Protein AF-A0A7Z9URU2-F1 (afdb_monomer_lite)

Secondary structure (DSSP, 8-state):
-EEETTEEEEE-TTSEEEEEE--TT--EEEEEEE--SS---SPPEEETTEEEEE-SS-EEEEE---HHHHTTHHHHHHHGGG--

Sequence (84 aa):
MIGVDGHLIILTKRGKIHLAKADPSQYQEKSTIQIFEDLAWTHPSFYRGQIYARNYGQIACIDIVDESKSTNVQAKAKAQKSKF

Radius of gyration: 14.47 Å; chains: 1; bounding box: 26×41×33 Å

Foldseek 3Di:
DDDDPQWDWDQDQQQKTWIFGNDPVDTGTDDMDRDDRHTFDDDWDDDDQWIWGDRPPDIDIHHDDDPVCVVVPVVVVVVVVPPD

pLDDT: mean 86.59, std 18.54, range [38.88, 97.94]

Structure (mmCIF, N/CA/C/O backbone):
data_AF-A0A7Z9URU2-F1
#
_entry.id   AF-A0A7Z9URU2-F1
#
loop_
_atom_site.group_PDB
_atom_site.id
_atom_site.type_symbol
_atom_site.label_atom_id
_atom_site.label_alt_id
_atom_site.label_comp_id
_atom_site.label_asym_id
_atom_site.label_entity_id
_atom_site.label_seq_id
_atom_site.pdbx_PDB_ins_code
_atom_site.Cartn_x
_atom_site.Cartn_y
_atom_site.Cartn_z
_atom_site.occupancy
_atom_site.B_iso_or_equiv
_atom_site.auth_seq_id
_atom_site.auth_comp_id
_atom_site.auth_asym_id
_atom_site.auth_atom_id
_atom_site.pdbx_PDB_model_num
ATOM 1 N N . MET A 1 1 ? -1.218 5.665 -0.981 1.00 93.69 1 MET A N 1
ATOM 2 C CA . MET A 1 1 ? -1.866 5.036 0.195 1.00 93.69 1 MET A CA 1
ATOM 3 C C . MET A 1 1 ? -3.372 5.091 0.006 1.00 93.69 1 MET A C 1
ATOM 5 O O . MET A 1 1 ? -3.831 6.059 -0.586 1.00 93.69 1 MET A O 1
ATOM 9 N N . ILE A 1 2 ? -4.110 4.092 0.491 1.00 97.94 2 ILE A N 1
ATOM 10 C CA . ILE A 1 2 ? -5.584 4.097 0.549 1.00 97.94 2 ILE A CA 1
ATOM 11 C C . ILE A 1 2 ? -6.061 3.625 1.931 1.00 97.94 2 ILE A C 1
ATOM 13 O O . ILE A 1 2 ? -5.326 2.909 2.613 1.00 97.94 2 ILE A O 1
ATOM 17 N N . GLY A 1 3 ? -7.276 4.011 2.326 1.00 97.50 3 GLY A N 1
ATOM 18 C CA . GLY A 1 3 ? -7.959 3.498 3.517 1.00 97.50 3 GLY A CA 1
ATOM 19 C C . GLY A 1 3 ? -9.092 2.545 3.131 1.00 97.50 3 GLY A C 1
ATOM 20 O O . GLY A 1 3 ? -9.844 2.847 2.206 1.00 97.50 3 GLY A O 1
ATOM 21 N N . VAL A 1 4 ? -9.200 1.403 3.813 1.00 96.94 4 VAL A N 1
ATOM 22 C CA . VAL A 1 4 ? -10.210 0.357 3.566 1.00 96.94 4 VAL A CA 1
ATOM 23 C C . VAL A 1 4 ? -10.566 -0.303 4.896 1.00 96.94 4 VAL A C 1
ATOM 25 O O . VAL A 1 4 ? -9.663 -0.736 5.604 1.00 96.94 4 VAL A O 1
ATOM 28 N N . ASP A 1 5 ? -11.852 -0.377 5.246 1.00 94.69 5 ASP A N 1
ATOM 29 C CA . ASP A 1 5 ? -12.365 -1.104 6.424 1.00 94.69 5 ASP A CA 1
ATOM 30 C C . ASP A 1 5 ? -11.552 -0.887 7.716 1.00 94.69 5 ASP A C 1
ATOM 32 O O . ASP A 1 5 ? -11.132 -1.831 8.388 1.00 94.69 5 ASP A O 1
ATOM 36 N N . GLY A 1 6 ? -11.261 0.374 8.050 1.00 96.31 6 GLY A N 1
ATOM 37 C CA . GLY A 1 6 ? -10.503 0.725 9.260 1.00 96.31 6 GLY A CA 1
ATOM 38 C C . GLY A 1 6 ? -9.005 0.393 9.205 1.00 96.31 6 GLY A C 1
ATOM 39 O O . GLY A 1 6 ? -8.333 0.402 10.237 1.00 96.31 6 GLY A O 1
ATOM 40 N N . HIS A 1 7 ? -8.465 0.117 8.019 1.00 97.00 7 HIS A N 1
ATOM 41 C CA . HIS A 1 7 ? -7.051 -0.155 7.787 1.00 97.00 7 HIS A CA 1
ATOM 42 C C . HIS A 1 7 ? -6.458 0.791 6.741 1.00 97.00 7 HIS A C 1
ATOM 44 O O . HIS A 1 7 ? -7.146 1.282 5.845 1.00 97.00 7 HIS A O 1
ATOM 50 N N . LEU A 1 8 ? -5.154 1.023 6.845 1.00 97.88 8 LEU A N 1
ATOM 51 C CA . LEU A 1 8 ? -4.349 1.728 5.858 1.00 97.88 8 LEU A CA 1
ATOM 52 C C . LEU A 1 8 ? -3.540 0.716 5.054 1.00 97.88 8 LEU A C 1
ATOM 54 O O . LEU A 1 8 ? -2.833 -0.115 5.623 1.00 97.88 8 LEU A O 1
ATOM 58 N N . ILE A 1 9 ? -3.616 0.831 3.729 1.00 97.94 9 ILE A N 1
ATOM 59 C CA . ILE A 1 9 ? -2.778 0.088 2.788 1.00 97.94 9 ILE A CA 1
ATOM 60 C C . ILE A 1 9 ? -1.785 1.069 2.169 1.00 97.94 9 ILE A C 1
ATOM 62 O O . ILE A 1 9 ? -2.149 2.012 1.450 1.00 97.94 9 ILE A O 1
ATOM 66 N N . ILE A 1 10 ? -0.507 0.844 2.452 1.00 97.50 10 ILE A N 1
ATOM 67 C CA . ILE A 1 10 ? 0.574 1.771 2.127 1.00 97.50 10 ILE A CA 1
ATOM 68 C C . ILE A 1 10 ? 1.550 1.071 1.189 1.00 97.50 10 ILE A C 1
ATOM 70 O O . ILE A 1 10 ? 2.277 0.177 1.605 1.00 97.50 10 ILE A O 1
ATOM 74 N N . LEU A 1 11 ? 1.588 1.497 -0.075 1.00 97.69 11 LEU A N 1
ATOM 75 C CA . LEU A 1 11 ? 2.665 1.140 -0.996 1.00 97.69 11 LEU A CA 1
ATOM 76 C C . LEU A 1 11 ? 3.794 2.156 -0.854 1.00 97.69 11 LEU A C 1
ATOM 78 O O . LEU A 1 11 ? 3.585 3.354 -1.051 1.00 97.69 11 LEU A O 1
ATOM 82 N N . THR A 1 12 ? 4.981 1.676 -0.508 1.00 96.75 12 THR A N 1
ATOM 83 C CA . THR A 1 12 ? 6.192 2.496 -0.450 1.00 96.75 12 THR A CA 1
ATOM 84 C C . THR A 1 12 ? 6.880 2.554 -1.808 1.00 96.75 12 THR A C 1
ATOM 86 O O . THR A 1 12 ? 6.730 1.665 -2.648 1.00 96.75 12 THR A O 1
ATOM 89 N N . LYS A 1 13 ? 7.718 3.581 -1.996 1.00 95.62 13 LYS A N 1
ATOM 90 C CA . LYS A 1 13 ? 8.490 3.781 -3.229 1.00 95.62 13 LYS A CA 1
ATOM 91 C C . LYS A 1 13 ? 9.324 2.558 -3.630 1.00 95.62 13 LYS A C 1
ATOM 93 O O . LYS A 1 13 ? 9.470 2.303 -4.818 1.00 95.62 13 LYS A O 1
ATOM 98 N N . ARG A 1 14 ? 9.865 1.805 -2.666 1.00 95.81 14 ARG A N 1
ATOM 99 C CA . ARG A 1 14 ? 10.661 0.586 -2.905 1.00 95.81 14 ARG A CA 1
ATOM 100 C C . ARG A 1 14 ? 9.807 -0.685 -2.979 1.00 95.81 14 ARG A C 1
ATOM 102 O O . ARG A 1 14 ? 10.275 -1.743 -2.592 1.00 95.81 14 ARG A O 1
ATOM 109 N N . GLY A 1 15 ? 8.539 -0.585 -3.374 1.00 96.19 15 GLY A N 1
ATOM 110 C CA . GLY A 1 15 ? 7.740 -1.767 -3.693 1.00 96.19 15 GLY A CA 1
ATOM 111 C C . GLY A 1 15 ? 7.295 -2.610 -2.498 1.00 96.19 15 GLY A C 1
ATOM 112 O O . GLY A 1 15 ? 6.924 -3.765 -2.682 1.00 96.19 15 GLY A O 1
ATOM 113 N N . LYS A 1 16 ? 7.322 -2.063 -1.278 1.00 97.38 16 LYS A N 1
ATOM 114 C CA . LYS A 1 16 ? 6.820 -2.745 -0.078 1.00 97.38 16 LYS A CA 1
ATOM 115 C C . LYS A 1 16 ? 5.415 -2.269 0.263 1.00 97.38 16 LYS A C 1
ATOM 117 O O . LYS A 1 16 ? 5.188 -1.057 0.316 1.00 97.38 16 LYS A O 1
ATOM 122 N N . ILE A 1 17 ? 4.506 -3.209 0.508 1.00 97.56 17 ILE A N 1
ATOM 123 C CA . ILE A 1 17 ? 3.175 -2.947 1.057 1.00 97.56 17 ILE A CA 1
ATOM 124 C C . ILE A 1 17 ? 3.233 -3.062 2.579 1.00 97.56 17 ILE A C 1
ATOM 126 O O . ILE A 1 17 ? 3.792 -4.019 3.115 1.00 97.56 17 ILE A O 1
ATOM 130 N N . HIS A 1 18 ? 2.625 -2.102 3.262 1.00 97.50 18 HIS A N 1
ATOM 131 C CA . HIS A 1 18 ? 2.346 -2.150 4.691 1.00 97.50 18 HIS A CA 1
ATOM 132 C C . HIS A 1 18 ? 0.835 -2.109 4.899 1.00 97.50 18 HIS A C 1
ATOM 134 O O . HIS A 1 18 ? 0.136 -1.311 4.264 1.00 97.50 18 HIS A O 1
ATOM 140 N N . LEU A 1 19 ? 0.348 -2.970 5.786 1.00 96.94 19 LEU A N 1
ATOM 141 C CA . LEU A 1 19 ? -1.013 -2.953 6.295 1.00 96.94 19 LEU A CA 1
ATOM 142 C C . LEU A 1 19 ? -0.961 -2.45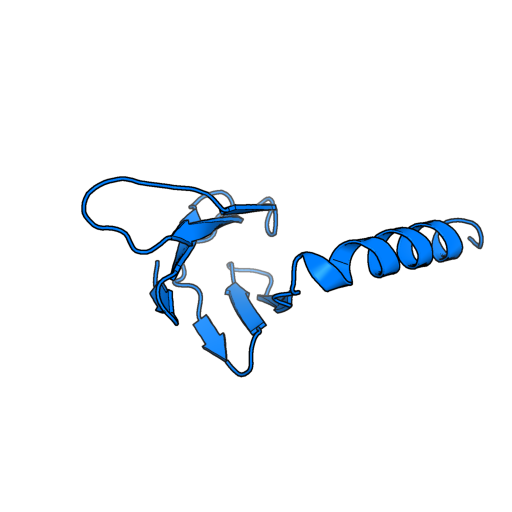5 7.736 1.00 96.94 19 LEU A C 1
ATOM 144 O O . LEU A 1 19 ? -0.314 -3.075 8.577 1.00 96.94 19 LEU A O 1
ATOM 148 N N . ALA A 1 20 ? -1.653 -1.364 8.030 1.00 97.44 20 ALA A N 1
ATOM 149 C CA . ALA A 1 20 ? -1.711 -0.773 9.364 1.00 97.44 20 ALA A CA 1
ATOM 150 C C . ALA A 1 20 ? -3.159 -0.497 9.777 1.00 97.44 20 ALA A C 1
ATOM 152 O O . ALA A 1 20 ? -4.054 -0.466 8.933 1.00 97.44 20 ALA A O 1
ATOM 153 N N . LYS A 1 21 ? -3.414 -0.295 11.071 1.00 97.75 21 LYS A N 1
ATOM 154 C CA . LYS A 1 21 ? -4.715 0.217 11.528 1.00 97.75 21 LYS A CA 1
ATOM 155 C C . LYS A 1 21 ? -4.870 1.684 11.127 1.00 97.75 21 LYS A C 1
ATOM 157 O O . LYS A 1 21 ? -3.914 2.452 11.203 1.00 97.75 21 LYS A O 1
ATOM 162 N N . ALA A 1 22 ? -6.075 2.071 10.717 1.00 97.62 22 ALA A N 1
ATOM 163 C CA . ALA A 1 22 ? -6.429 3.464 10.467 1.00 97.62 22 ALA A CA 1
ATOM 164 C C . ALA A 1 22 ? -6.808 4.152 11.787 1.00 97.62 22 ALA A C 1
ATOM 166 O O . ALA A 1 22 ? -7.977 4.424 12.046 1.00 97.62 22 ALA A O 1
ATOM 167 N N . ASP A 1 23 ? -5.803 4.391 12.628 1.00 96.69 23 ASP A N 1
ATOM 168 C CA . ASP A 1 23 ? -5.933 5.100 13.900 1.00 96.69 23 ASP A CA 1
ATOM 169 C C . ASP A 1 23 ? -5.206 6.454 13.795 1.00 96.69 23 ASP A C 1
ATOM 171 O O . ASP A 1 23 ? -3.997 6.480 13.559 1.00 96.69 23 ASP A O 1
ATOM 175 N N . PRO A 1 24 ? -5.905 7.597 13.925 1.00 95.62 24 PRO A N 1
ATOM 176 C CA . PRO A 1 24 ? -5.265 8.906 13.837 1.00 95.62 24 PRO A CA 1
ATOM 177 C C . PRO A 1 24 ? -4.366 9.225 15.041 1.00 95.62 24 PRO A C 1
ATOM 179 O O . PRO A 1 24 ? -3.545 10.133 14.949 1.00 95.62 24 PRO A O 1
ATOM 182 N N . SER A 1 25 ? -4.516 8.518 16.167 1.00 97.75 25 SER A N 1
ATOM 183 C CA . SER A 1 25 ? -3.720 8.753 17.377 1.00 97.75 25 SER A CA 1
ATOM 184 C C . SER A 1 25 ? -2.318 8.150 17.294 1.00 97.75 25 SER A C 1
ATOM 186 O O . SER A 1 25 ? -1.391 8.664 17.919 1.00 97.75 25 SER A O 1
ATOM 188 N N . GLN A 1 26 ? -2.150 7.069 16.526 1.00 97.06 26 GLN A N 1
ATOM 189 C CA . GLN A 1 26 ? -0.888 6.343 16.426 1.00 97.06 26 GLN A CA 1
ATOM 190 C C . GLN A 1 26 ? -0.811 5.472 15.171 1.00 97.06 26 GLN A C 1
ATOM 192 O O . GLN A 1 26 ? -1.799 4.907 14.707 1.00 97.06 26 GLN A O 1
ATOM 197 N N . TYR A 1 27 ? 0.408 5.264 14.676 1.00 96.81 27 TYR A N 1
ATOM 198 C CA . TYR A 1 27 ? 0.663 4.261 13.647 1.00 96.81 27 TYR A CA 1
ATOM 199 C C . TYR A 1 27 ? 0.841 2.874 14.276 1.00 96.81 27 TYR A C 1
ATOM 201 O O . TYR A 1 27 ? 1.737 2.673 15.095 1.00 96.81 27 TYR A O 1
ATOM 209 N N . GLN A 1 28 ? 0.026 1.903 13.856 1.00 97.50 28 GLN A N 1
ATOM 210 C CA . GLN A 1 28 ? 0.145 0.507 14.282 1.00 97.50 28 GLN A CA 1
ATOM 211 C C . GLN A 1 28 ? 0.152 -0.433 13.070 1.00 97.50 28 GLN A C 1
ATOM 213 O O . GLN A 1 28 ? -0.896 -0.720 12.485 1.00 97.50 28 GLN A O 1
ATOM 218 N N . GLU A 1 29 ? 1.339 -0.919 12.702 1.00 97.00 29 GLU A N 1
ATOM 219 C CA . GLU A 1 29 ? 1.531 -1.886 11.617 1.00 97.00 29 GLU A CA 1
ATOM 220 C C . GLU A 1 29 ? 1.039 -3.284 12.018 1.00 97.00 29 GLU A C 1
ATOM 222 O O . GLU A 1 29 ? 1.324 -3.764 13.113 1.00 97.00 29 GLU A O 1
ATOM 227 N N . LYS A 1 30 ? 0.298 -3.939 11.120 1.00 95.25 30 LYS A N 1
ATOM 228 C CA . LYS A 1 30 ? -0.183 -5.320 11.268 1.00 95.25 30 LYS A CA 1
ATOM 229 C C . LYS A 1 30 ? 0.670 -6.306 10.480 1.00 95.25 30 LYS A C 1
ATOM 231 O O . LYS A 1 30 ? 0.974 -7.384 10.974 1.00 95.25 30 LYS A O 1
ATOM 236 N N . SER A 1 31 ? 1.010 -5.969 9.239 1.00 95.25 31 SER A N 1
ATOM 237 C CA . SER A 1 31 ? 1.807 -6.839 8.376 1.00 95.25 31 SER A CA 1
ATOM 238 C C . SER A 1 31 ? 2.486 -6.059 7.257 1.00 95.25 31 SER A C 1
ATOM 240 O O . SER A 1 31 ? 2.094 -4.941 6.910 1.00 95.25 31 SER A O 1
ATOM 242 N N . THR A 1 32 ? 3.507 -6.674 6.667 1.00 96.31 32 THR A N 1
ATOM 243 C CA . THR A 1 32 ? 4.213 -6.127 5.514 1.00 96.31 32 THR A CA 1
ATOM 244 C C . THR A 1 32 ? 4.617 -7.225 4.538 1.00 96.31 32 THR A C 1
ATOM 246 O O . THR A 1 32 ? 4.843 -8.370 4.930 1.00 96.31 32 THR A O 1
ATOM 249 N N . ILE A 1 33 ? 4.700 -6.874 3.256 1.00 96.12 33 ILE A N 1
ATOM 250 C CA . ILE A 1 33 ? 5.152 -7.766 2.192 1.00 96.12 33 ILE A CA 1
ATOM 251 C C . ILE A 1 33 ? 5.919 -6.980 1.124 1.00 96.12 33 ILE A C 1
ATOM 253 O O . ILE A 1 33 ? 5.494 -5.908 0.687 1.00 96.12 33 ILE A O 1
ATOM 257 N N . GLN A 1 34 ? 7.069 -7.514 0.709 1.00 96.94 34 GLN A N 1
ATOM 258 C CA . GLN A 1 34 ? 7.842 -7.001 -0.422 1.00 96.94 34 GLN A CA 1
ATOM 259 C C . GLN A 1 34 ? 7.242 -7.559 -1.716 1.00 96.94 34 GLN A C 1
ATOM 261 O O . GLN A 1 34 ? 7.161 -8.777 -1.859 1.00 96.94 34 GLN A O 1
ATOM 266 N N . ILE A 1 35 ? 6.801 -6.690 -2.631 1.00 96.56 35 ILE A N 1
ATOM 267 C CA . ILE A 1 35 ? 6.128 -7.116 -3.873 1.00 96.56 35 ILE A CA 1
ATOM 268 C C . ILE A 1 35 ? 6.853 -6.690 -5.152 1.00 96.56 35 ILE A C 1
ATOM 270 O O . ILE A 1 35 ? 6.676 -7.343 -6.173 1.00 96.56 35 ILE A O 1
ATOM 274 N N . PHE A 1 36 ? 7.680 -5.640 -5.110 1.00 96.50 36 PHE A N 1
ATOM 275 C CA . PHE A 1 36 ? 8.517 -5.228 -6.243 1.00 96.50 36 PHE A CA 1
ATOM 276 C C . PHE A 1 36 ? 9.939 -4.933 -5.781 1.00 96.50 36 PHE A C 1
ATOM 278 O O . PHE A 1 36 ? 10.110 -4.263 -4.771 1.00 96.50 36 PHE A O 1
ATOM 285 N N . GLU A 1 37 ? 10.949 -5.362 -6.533 1.00 94.50 37 GLU A N 1
ATOM 286 C CA . GLU A 1 37 ? 12.338 -4.922 -6.309 1.00 94.50 37 GLU A CA 1
ATOM 287 C C . GLU A 1 37 ? 12.573 -3.499 -6.858 1.00 94.50 37 GLU A C 1
ATOM 289 O O . GLU A 1 37 ? 13.332 -2.711 -6.295 1.00 94.50 37 GLU A O 1
ATOM 294 N N . ASP A 1 38 ? 11.852 -3.145 -7.927 1.00 94.12 38 ASP A N 1
ATOM 295 C CA . ASP A 1 38 ? 11.905 -1.834 -8.577 1.00 94.12 38 ASP A CA 1
ATOM 296 C C . ASP A 1 38 ? 10.971 -0.790 -7.945 1.00 94.12 38 ASP A C 1
ATOM 298 O O . ASP A 1 38 ? 10.120 -1.067 -7.094 1.00 94.12 38 ASP A O 1
ATOM 302 N N . LEU A 1 39 ? 11.098 0.454 -8.416 1.00 95.56 39 LEU A N 1
ATOM 303 C CA . LEU A 1 39 ? 10.315 1.580 -7.921 1.00 95.56 39 LEU A CA 1
ATOM 304 C C . LEU A 1 39 ? 8.826 1.472 -8.269 1.00 95.56 39 LEU A C 1
ATOM 306 O O . LEU A 1 39 ? 8.453 1.319 -9.433 1.00 95.56 39 LEU A O 1
ATOM 310 N N . ALA A 1 40 ? 7.974 1.700 -7.271 1.00 94.88 40 ALA A N 1
ATOM 311 C CA . ALA A 1 40 ? 6.532 1.824 -7.435 1.00 94.88 40 ALA A CA 1
ATOM 312 C C . ALA A 1 40 ? 6.058 3.224 -7.019 1.00 94.88 40 ALA A C 1
ATOM 314 O O . ALA A 1 40 ? 6.305 3.675 -5.904 1.00 94.88 40 ALA A O 1
ATOM 315 N N . TRP A 1 41 ? 5.369 3.910 -7.931 1.00 90.81 41 TRP A N 1
ATOM 316 C CA . TRP A 1 41 ? 4.855 5.275 -7.726 1.00 90.81 41 TRP A CA 1
ATOM 317 C C . TRP A 1 41 ? 3.326 5.347 -7.770 1.00 90.81 41 TRP A C 1
ATOM 319 O O . TRP A 1 41 ? 2.744 6.425 -7.694 1.00 90.81 41 TRP A O 1
ATOM 329 N N . THR A 1 42 ? 2.666 4.201 -7.928 1.00 93.19 42 THR A N 1
ATOM 330 C CA . THR A 1 42 ? 1.212 4.136 -8.056 1.00 93.19 42 THR A CA 1
ATOM 331 C C . THR A 1 42 ? 0.536 4.037 -6.696 1.00 93.19 42 THR A C 1
ATOM 333 O O . THR A 1 42 ? 1.133 3.636 -5.695 1.00 93.19 42 THR A O 1
ATOM 336 N N . HIS A 1 43 ? -0.739 4.413 -6.651 1.00 95.38 43 HIS A N 1
ATOM 337 C CA . HIS A 1 43 ? -1.573 4.107 -5.500 1.00 95.38 43 HIS A CA 1
ATOM 338 C C . HIS A 1 43 ? -2.004 2.635 -5.575 1.00 95.38 43 HIS A C 1
ATOM 340 O O . HIS A 1 43 ? -2.345 2.168 -6.665 1.00 95.38 43 HIS A O 1
ATOM 346 N N . PRO A 1 44 ? -2.016 1.899 -4.449 1.00 97.06 44 PRO A N 1
ATOM 347 C CA . PRO A 1 44 ? -2.666 0.598 -4.417 1.00 97.06 44 PRO A CA 1
ATOM 348 C C . PRO A 1 44 ? -4.176 0.766 -4.638 1.00 97.06 44 PRO A C 1
ATOM 350 O O . PRO A 1 44 ? -4.733 1.841 -4.419 1.00 97.06 44 PRO A O 1
ATOM 353 N N . SER A 1 45 ? -4.838 -0.301 -5.066 1.00 97.81 45 SER A N 1
ATOM 354 C CA . SER A 1 45 ? -6.291 -0.396 -5.230 1.00 97.81 45 SER A CA 1
ATOM 355 C C . SER A 1 45 ? -6.815 -1.605 -4.464 1.00 97.81 45 SER A C 1
ATOM 357 O O . SER A 1 45 ? -6.072 -2.554 -4.225 1.00 97.81 45 SER A O 1
ATOM 359 N N . PHE A 1 46 ? -8.088 -1.584 -4.080 1.00 97.75 46 PHE A N 1
ATOM 360 C CA . PHE A 1 46 ? -8.711 -2.676 -3.339 1.00 97.75 46 PHE A CA 1
ATOM 361 C C . PHE A 1 46 ? -10.001 -3.125 -4.014 1.00 97.75 46 PHE A C 1
ATOM 363 O O . PHE A 1 46 ? -10.831 -2.296 -4.387 1.00 97.75 46 PHE A O 1
ATOM 370 N N . TYR A 1 47 ? -10.178 -4.438 -4.151 1.00 97.12 47 TYR A N 1
ATOM 371 C CA . TYR A 1 47 ? -11.415 -5.025 -4.653 1.00 97.12 47 TYR A CA 1
ATOM 372 C C . TYR A 1 47 ? -11.577 -6.461 -4.149 1.00 97.12 47 TYR A C 1
ATOM 374 O O . TYR A 1 47 ? -10.655 -7.263 -4.265 1.00 97.12 47 TYR A O 1
ATOM 382 N N . ARG A 1 48 ? -12.758 -6.799 -3.609 1.00 94.75 48 ARG A N 1
ATOM 383 C CA . ARG A 1 48 ? -13.125 -8.158 -3.147 1.00 94.75 48 ARG A CA 1
ATOM 384 C C . ARG A 1 48 ? -12.049 -8.843 -2.285 1.00 94.75 48 ARG A C 1
ATOM 386 O O . ARG A 1 48 ? -11.657 -9.972 -2.567 1.00 94.75 48 ARG A O 1
ATOM 393 N N . GLY A 1 49 ? -11.559 -8.155 -1.254 1.00 94.00 49 GLY A N 1
ATOM 394 C CA . GLY A 1 49 ? -10.577 -8.723 -0.319 1.00 94.00 49 GLY A CA 1
ATOM 395 C C . GLY A 1 49 ? -9.151 -8.835 -0.868 1.00 94.00 49 GLY A C 1
ATOM 396 O O . GLY A 1 49 ? -8.296 -9.414 -0.207 1.00 94.00 49 GLY A O 1
ATOM 397 N N . GLN A 1 50 ? -8.886 -8.281 -2.052 1.00 96.88 50 GLN A N 1
ATOM 398 C CA . GLN A 1 50 ? -7.573 -8.295 -2.688 1.00 96.88 50 GLN A CA 1
ATOM 399 C C . GLN A 1 5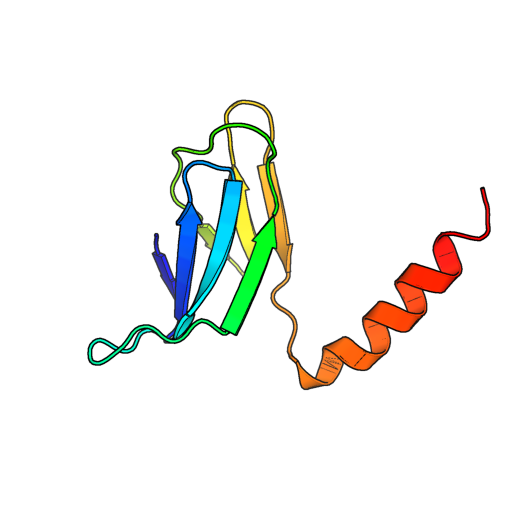0 ? -7.024 -6.880 -2.832 1.00 96.88 50 GLN A C 1
ATOM 401 O O . GLN A 1 50 ? -7.757 -5.930 -3.132 1.00 96.88 50 GLN A O 1
ATOM 406 N N . ILE A 1 51 ? -5.714 -6.761 -2.646 1.00 97.62 51 ILE A N 1
ATOM 407 C CA . ILE A 1 51 ? -4.946 -5.545 -2.887 1.00 97.62 51 ILE A CA 1
ATOM 408 C C . ILE A 1 51 ? -4.273 -5.679 -4.246 1.00 97.62 51 ILE A C 1
ATOM 410 O O . ILE A 1 51 ? -3.570 -6.650 -4.510 1.00 97.62 51 ILE A O 1
ATOM 414 N N . TYR A 1 52 ? -4.441 -4.667 -5.082 1.00 97.88 52 TYR A N 1
ATOM 415 C CA . TYR A 1 52 ? -3.787 -4.562 -6.375 1.00 97.88 52 TYR A CA 1
ATOM 416 C C . TYR A 1 52 ? -2.768 -3.436 -6.320 1.00 97.88 52 TYR A C 1
ATOM 418 O O . TYR A 1 52 ? -3.075 -2.317 -5.905 1.00 97.88 52 TYR A O 1
ATOM 426 N N . ALA A 1 53 ? -1.549 -3.720 -6.747 1.00 97.44 53 ALA A N 1
ATOM 427 C CA . ALA A 1 53 ? -0.476 -2.741 -6.828 1.00 97.44 53 ALA A CA 1
ATOM 428 C C . ALA A 1 53 ? 0.287 -2.941 -8.131 1.00 97.44 53 ALA A C 1
ATOM 430 O O . ALA A 1 53 ? 0.355 -4.053 -8.644 1.00 97.44 53 ALA A O 1
ATOM 431 N N . ARG A 1 54 ? 0.874 -1.877 -8.680 1.00 96.75 54 ARG A N 1
ATOM 432 C CA . ARG A 1 54 ? 1.675 -1.980 -9.904 1.00 96.75 54 ARG A CA 1
ATOM 433 C C . ARG A 1 54 ? 2.903 -1.088 -9.873 1.00 96.75 54 ARG A C 1
ATOM 435 O O . ARG A 1 54 ? 2.881 0.004 -9.300 1.00 96.75 54 ARG A O 1
ATOM 442 N N . ASN A 1 55 ? 3.940 -1.522 -10.571 1.00 9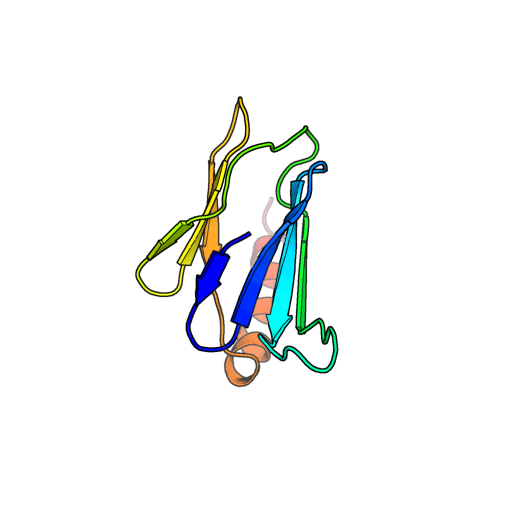5.62 55 ASN A N 1
ATOM 443 C CA . ASN A 1 55 ? 5.035 -0.662 -10.995 1.00 95.62 55 ASN A CA 1
ATOM 444 C C . ASN A 1 55 ? 4.992 -0.497 -12.529 1.00 95.62 55 ASN A C 1
ATOM 446 O O . ASN A 1 55 ? 3.939 -0.668 -13.155 1.00 95.62 55 ASN A O 1
ATOM 450 N N . TYR A 1 56 ? 6.116 -0.105 -13.130 1.00 93.50 56 TYR A N 1
ATOM 451 C CA . TYR A 1 56 ? 6.222 0.079 -14.578 1.00 93.50 56 TYR A CA 1
ATOM 452 C C . TYR A 1 56 ? 6.167 -1.230 -15.378 1.00 93.50 56 TYR A C 1
ATOM 454 O O . TYR A 1 56 ? 5.704 -1.203 -16.514 1.00 93.50 56 TYR A O 1
ATOM 462 N N . GLY A 1 57 ? 6.609 -2.355 -14.807 1.00 94.31 57 GLY A N 1
ATOM 463 C CA . GLY A 1 57 ? 6.737 -3.630 -15.522 1.00 94.31 57 GLY A CA 1
ATOM 464 C C . GLY A 1 57 ? 5.773 -4.729 -15.075 1.00 94.31 57 GLY A C 1
ATOM 465 O O . GLY A 1 57 ? 5.607 -5.716 -15.783 1.00 94.31 57 GLY A O 1
ATOM 466 N N . GLN A 1 58 ? 5.156 -4.598 -13.900 1.00 95.38 58 GLN A N 1
ATOM 467 C CA . GLN A 1 58 ? 4.420 -5.674 -13.240 1.00 95.38 58 GLN A CA 1
ATOM 468 C C . GLN A 1 58 ? 3.188 -5.147 -12.498 1.00 95.38 58 GLN A C 1
ATOM 470 O O . GLN A 1 58 ? 3.152 -4.009 -12.020 1.00 95.38 58 GLN A O 1
ATOM 475 N N . ILE A 1 59 ? 2.191 -6.021 -12.362 1.00 96.94 59 ILE A N 1
ATOM 476 C CA . ILE A 1 59 ? 1.050 -5.863 -11.460 1.00 96.94 59 ILE A CA 1
ATOM 477 C C . ILE A 1 59 ? 1.038 -7.039 -10.483 1.00 96.94 59 ILE A C 1
ATOM 479 O O . ILE A 1 59 ? 1.235 -8.185 -10.878 1.00 96.94 59 ILE A O 1
ATOM 483 N N . ALA A 1 60 ? 0.824 -6.743 -9.208 1.00 96.88 60 ALA A N 1
AT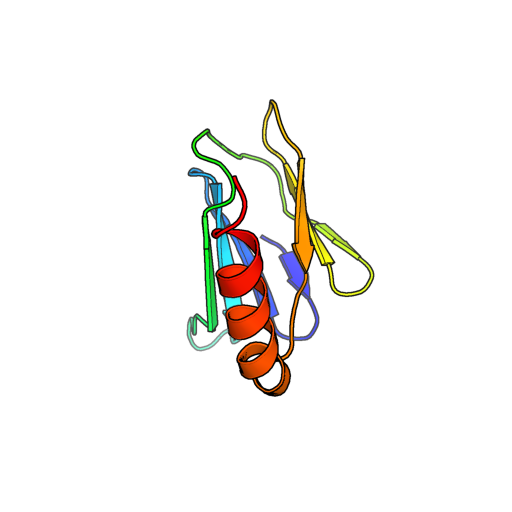OM 484 C CA . ALA A 1 60 ? 0.696 -7.717 -8.140 1.00 96.88 60 ALA A CA 1
ATOM 485 C C . ALA A 1 60 ? -0.746 -7.719 -7.628 1.00 96.88 60 ALA A C 1
ATOM 487 O O . ALA A 1 60 ? -1.354 -6.658 -7.463 1.00 96.88 60 ALA A O 1
ATOM 488 N N . CYS A 1 61 ? -1.258 -8.915 -7.355 1.00 97.44 61 CYS A N 1
ATOM 489 C CA . CYS A 1 61 ? -2.501 -9.146 -6.635 1.00 97.44 61 CYS A CA 1
ATOM 490 C C . CYS A 1 61 ? -2.154 -9.848 -5.323 1.00 97.44 61 CYS A C 1
ATOM 492 O O . CYS A 1 61 ? -1.485 -10.880 -5.338 1.00 97.44 61 CYS A O 1
ATOM 494 N N . ILE A 1 62 ? -2.556 -9.260 -4.200 1.00 96.06 62 ILE A N 1
ATOM 495 C CA . ILE A 1 62 ? -2.262 -9.761 -2.859 1.00 96.06 62 ILE A CA 1
ATOM 496 C C . ILE A 1 62 ? -3.579 -10.083 -2.163 1.00 96.06 62 ILE A C 1
ATOM 498 O O . ILE A 1 62 ? -4.401 -9.190 -1.943 1.00 96.06 62 ILE A O 1
ATOM 502 N N . ASP A 1 63 ? -3.754 -11.347 -1.791 1.00 94.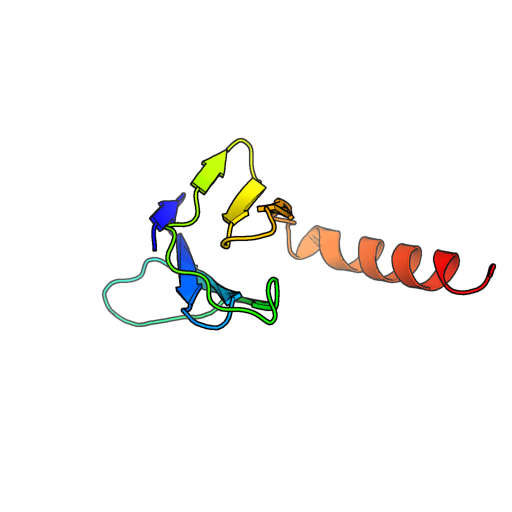75 63 ASP A N 1
ATOM 503 C CA . ASP A 1 63 ? -4.881 -11.788 -0.977 1.00 94.75 63 ASP A CA 1
ATOM 504 C C . ASP A 1 63 ? -4.724 -11.320 0.470 1.00 94.75 63 ASP A C 1
ATOM 506 O O . ASP A 1 63 ? -3.662 -11.469 1.083 1.00 94.75 63 ASP A O 1
ATOM 510 N N . ILE A 1 64 ? -5.808 -10.801 1.045 1.00 91.38 64 ILE A N 1
ATOM 511 C CA . ILE A 1 64 ? -5.896 -10.578 2.484 1.00 91.38 64 ILE A CA 1
ATOM 512 C C . ILE A 1 64 ? -6.471 -11.841 3.116 1.00 91.38 64 ILE A C 1
ATOM 514 O O . ILE A 1 64 ? -7.620 -12.213 2.874 1.00 91.38 64 ILE A O 1
ATOM 518 N N . VAL A 1 65 ? -5.664 -12.501 3.941 1.00 89.31 65 VAL A N 1
ATOM 519 C CA . VAL A 1 65 ? -6.080 -13.681 4.700 1.00 89.31 65 VAL A CA 1
ATOM 520 C C . VAL A 1 65 ? -6.278 -13.327 6.166 1.00 89.31 65 VAL A C 1
ATOM 522 O O . VAL A 1 65 ? -5.520 -12.544 6.739 1.00 89.31 65 VAL A O 1
ATOM 525 N N . ASP A 1 66 ? -7.295 -13.927 6.777 1.00 84.19 66 ASP A N 1
ATOM 526 C CA . ASP A 1 66 ? -7.456 -13.882 8.226 1.00 84.19 66 ASP A CA 1
ATOM 527 C C . ASP A 1 66 ? -6.297 -14.604 8.908 1.00 84.19 66 ASP A C 1
ATOM 529 O O . ASP A 1 66 ? -5.933 -15.720 8.531 1.00 84.19 66 ASP A O 1
ATOM 533 N N . GLU A 1 67 ? -5.778 -14.004 9.975 1.00 74.06 67 GLU A N 1
ATOM 534 C CA . GLU A 1 67 ? -4.687 -14.573 10.765 1.00 74.06 67 GLU A CA 1
ATOM 535 C C . GLU A 1 67 ? -5.046 -15.957 11.332 1.00 74.06 67 GLU A C 1
ATOM 537 O O . GLU A 1 67 ? -4.212 -16.862 11.339 1.00 74.06 67 GLU A O 1
ATOM 542 N N . SER A 1 68 ? -6.321 -16.176 11.675 1.00 72.31 68 SER A N 1
ATOM 543 C CA . SER A 1 6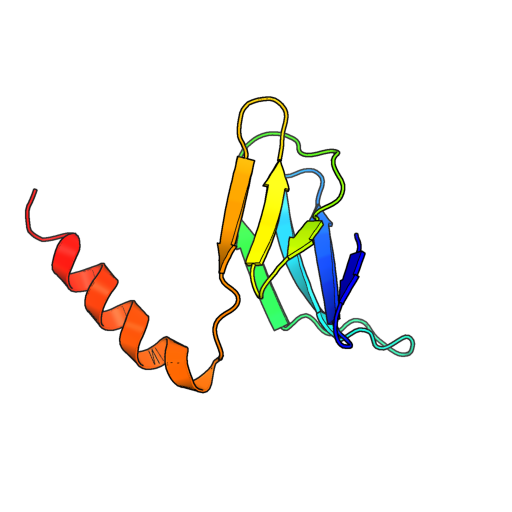8 ? -6.850 -17.473 12.124 1.00 72.31 68 SER A CA 1
ATOM 544 C C . SER A 1 68 ? -6.795 -18.574 11.053 1.00 72.31 68 SER A C 1
ATOM 546 O O . SER A 1 68 ? -6.850 -19.758 11.381 1.00 72.31 68 SER A O 1
ATOM 548 N N . LYS A 1 69 ? -6.663 -18.211 9.770 1.00 62.28 69 LYS A N 1
ATOM 549 C CA . LYS A 1 69 ? -6.573 -19.143 8.632 1.00 62.28 69 LYS A CA 1
ATOM 550 C C . LYS A 1 69 ? -5.131 -19.345 8.141 1.00 62.28 69 LYS A C 1
ATOM 552 O O . LYS A 1 69 ? -4.868 -20.310 7.419 1.00 62.28 69 LYS A O 1
ATOM 557 N N . SER A 1 70 ? -4.187 -18.499 8.559 1.00 57.72 70 SER A N 1
ATOM 558 C CA . SER A 1 70 ? -2.789 -18.490 8.095 1.00 57.72 70 SER A CA 1
ATOM 559 C C . SER A 1 70 ? -1.983 -19.735 8.487 1.00 57.72 70 SER A C 1
ATOM 561 O O . SER A 1 70 ? -1.100 -20.156 7.735 1.00 57.72 70 SER A O 1
ATOM 563 N N . THR A 1 71 ? -2.314 -20.386 9.607 1.00 53.59 71 THR A N 1
ATOM 564 C CA . THR A 1 71 ? -1.605 -21.582 10.106 1.00 53.59 71 THR A CA 1
ATOM 565 C C . THR A 1 71 ? -1.686 -22.772 9.137 1.00 53.59 71 THR A C 1
ATOM 567 O O . THR A 1 71 ? -0.772 -23.590 9.084 1.00 53.59 71 THR A O 1
ATOM 570 N N . ASN A 1 72 ? -2.728 -22.843 8.299 1.00 54.50 72 ASN A N 1
ATOM 571 C CA . ASN A 1 72 ? -2.924 -23.938 7.339 1.00 54.50 72 ASN A CA 1
ATOM 572 C C . ASN A 1 72 ? -2.289 -23.693 5.954 1.00 54.50 72 ASN A C 1
ATOM 574 O O . ASN A 1 72 ? -2.093 -24.642 5.191 1.00 54.50 72 ASN A O 1
ATOM 578 N N . VAL A 1 73 ? -1.938 -22.449 5.605 1.00 56.44 73 VAL A N 1
ATOM 579 C CA . VAL A 1 73 ? -1.388 -22.104 4.275 1.00 56.44 73 VAL A CA 1
ATOM 580 C C . VAL A 1 73 ? 0.127 -22.326 4.218 1.00 56.44 73 VAL A C 1
ATOM 582 O O . VAL A 1 73 ? 0.646 -22.828 3.217 1.00 56.44 73 VAL A O 1
ATOM 585 N N . GLN A 1 74 ? 0.842 -22.062 5.317 1.00 52.66 74 GLN A N 1
ATOM 586 C CA . GLN A 1 74 ? 2.292 -22.292 5.400 1.00 52.66 74 GLN A CA 1
ATOM 587 C C . GLN A 1 74 ? 2.669 -23.783 5.279 1.00 52.66 74 GLN A C 1
ATOM 589 O O . GLN A 1 74 ? 3.732 -24.109 4.746 1.00 52.66 74 GLN A O 1
ATOM 594 N N . ALA A 1 75 ? 1.776 -24.697 5.676 1.00 49.66 75 ALA A N 1
ATOM 595 C CA . ALA A 1 75 ? 1.969 -26.140 5.519 1.00 49.66 75 ALA A CA 1
ATOM 596 C C . ALA A 1 75 ? 1.888 -26.606 4.049 1.00 49.66 75 ALA A C 1
ATOM 598 O O . ALA A 1 75 ? 2.652 -27.480 3.638 1.00 49.66 75 ALA A O 1
ATOM 599 N N . LYS A 1 76 ? 1.026 -25.996 3.220 1.00 43.88 76 LYS A N 1
ATOM 600 C CA . LYS A 1 76 ? 0.899 -26.362 1.795 1.00 43.88 76 LYS A CA 1
ATOM 601 C C . LYS A 1 76 ? 2.020 -25.790 0.921 1.00 43.88 76 LYS A C 1
ATOM 603 O O . LYS A 1 76 ? 2.474 -26.472 0.007 1.00 43.88 76 LYS A O 1
ATOM 608 N N . ALA A 1 77 ? 2.535 -24.597 1.232 1.00 51.72 77 ALA A N 1
ATOM 609 C CA . ALA A 1 77 ? 3.645 -24.000 0.478 1.00 51.72 77 ALA A CA 1
ATOM 610 C C . ALA A 1 77 ? 4.972 -24.776 0.629 1.00 51.72 77 ALA A C 1
ATOM 612 O O . ALA A 1 77 ? 5.797 -24.783 -0.286 1.00 51.72 77 ALA A O 1
ATOM 613 N N . LYS A 1 78 ? 5.174 -25.474 1.758 1.00 38.88 78 LYS A N 1
ATOM 614 C CA . LYS A 1 78 ? 6.369 -26.303 1.992 1.00 38.88 78 LYS A CA 1
ATOM 615 C C . LYS A 1 78 ? 6.307 -27.669 1.294 1.00 38.88 78 LYS A C 1
ATOM 617 O O . LYS A 1 78 ? 7.352 -28.211 0.953 1.00 38.88 78 LYS A O 1
ATOM 622 N N . ALA A 1 79 ? 5.111 -28.198 1.020 1.00 43.97 79 ALA A N 1
ATOM 623 C CA . ALA A 1 79 ? 4.936 -29.483 0.336 1.00 43.97 79 ALA A CA 1
ATOM 624 C C . ALA A 1 79 ? 5.195 -29.410 -1.183 1.00 43.97 79 ALA A C 1
ATOM 626 O O . ALA A 1 79 ? 5.590 -30.405 -1.786 1.00 43.97 79 ALA A O 1
ATOM 627 N N . GLN A 1 80 ? 5.026 -28.239 -1.808 1.00 51.28 80 GLN A N 1
ATOM 628 C CA . GLN A 1 80 ? 5.197 -28.082 -3.259 1.00 51.28 80 GLN A CA 1
ATOM 629 C C . GLN A 1 80 ? 6.621 -27.677 -3.690 1.00 51.28 80 GLN A C 1
ATOM 631 O O . GLN A 1 80 ? 6.946 -27.766 -4.868 1.00 51.28 80 GLN A O 1
ATOM 636 N N . LYS A 1 81 ? 7.510 -27.313 -2.752 1.00 46.12 81 LYS A N 1
ATOM 637 C CA . LYS A 1 81 ? 8.940 -27.053 -3.029 1.00 46.12 81 LYS A CA 1
ATOM 638 C C . LYS A 1 81 ? 9.837 -28.305 -2.995 1.00 46.12 81 LYS A C 1
ATOM 640 O O . LYS A 1 81 ? 11.041 -28.171 -3.145 1.00 46.12 81 LYS A O 1
ATOM 645 N N . SER A 1 82 ? 9.275 -29.506 -2.814 1.00 42.88 82 SER A N 1
ATOM 646 C CA . SER A 1 82 ? 10.024 -30.781 -2.794 1.00 42.88 82 SER A CA 1
ATOM 647 C C . SER A 1 82 ? 9.707 -31.700 -3.989 1.00 42.88 82 SER A C 1
ATOM 649 O O . SER A 1 82 ? 9.845 -32.920 -3.896 1.00 42.88 82 SER A O 1
ATOM 651 N N . LYS A 1 83 ? 9.239 -31.136 -5.105 1.00 45.69 83 LYS A N 1
ATOM 652 C CA . LYS A 1 83 ? 9.104 -31.832 -6.392 1.00 45.69 83 LYS A CA 1
ATOM 653 C C . LYS A 1 83 ? 9.445 -30.869 -7.527 1.00 45.69 83 LYS A C 1
ATOM 655 O O . LYS A 1 83 ? 8.551 -30.501 -8.271 1.00 45.69 83 LYS A O 1
ATOM 660 N N . PHE A 1 84 ? 10.698 -30.433 -7.599 1.00 43.84 84 PHE A N 1
ATOM 661 C CA . PHE A 1 84 ? 11.426 -30.108 -8.830 1.00 43.84 84 PHE A CA 1
ATOM 662 C C . PHE A 1 84 ? 12.918 -30.170 -8.520 1.00 43.84 84 PHE A C 1
ATOM 664 O O . PHE A 1 84 ? 13.297 -29.663 -7.439 1.00 43.84 84 PHE A O 1
#